Protein AF-A0A392R0X8-F1 (afdb_monomer)

Mean predicted aligned error: 10.37 Å

pLDDT: mean 84.19, std 16.89, range [37.41, 98.25]

Secondary structure (DSSP, 8-state):
-HHHHHHHHHHHHHHHHHT---HHHHHHHHHHTT-PPPB-S-SHHHHHHHHHHHHHHHHHHTT--HHHHHHHHHTTB-HHHHHHHHHHHHHHHHTT----HHHHHHHHHHHHS-HHHHHHHHHHHHT---TT--HHHHHHHHHHHHTTHHHHHS-TTSS---

InterPro domains:
  IPR005162 Retrotransposon-derived protein PEG10, N-terminal capsid-like domain [PF03732] (72-150)

Solvent-accessible surface area (backbone atoms only — not comparable to full-atom values): 9453 Å² total; per-residue (Å²): 119,70,70,65,54,53,57,51,52,51,51,54,51,54,47,54,58,67,64,55,61,57,70,68,61,50,51,53,50,57,49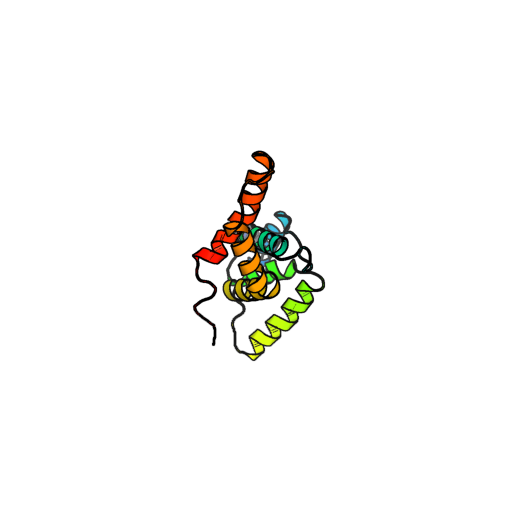,57,74,67,62,72,76,71,42,49,72,62,81,48,42,68,42,47,50,51,51,52,51,51,49,54,51,51,42,57,73,68,65,56,54,69,92,48,49,47,60,60,54,52,71,32,34,32,69,62,34,33,55,51,46,58,56,50,52,52,52,27,57,77,66,75,46,74,95,40,52,67,51,49,53,54,52,50,37,54,71,48,44,30,67,72,57,50,52,52,47,51,51,52,50,75,68,62,67,57,81,92,49,54,72,68,61,36,50,53,50,49,58,62,45,55,69,54,45,66,70,69,71,66,53,81,80,72,84,76,90,122

Foldseek 3Di:
DVVVVVVVVVVVVVVVVVVPDPPVVVLLVQLVVLVQAAAALDPFLLVLVVSLVSLVVSCVVSVPDFVCSLVSSLVRYDHPRVVVVVVVVVVCVVVVHDPTPVVVVLVSCCRRVNPVNLVVLVVCLVPQDCPPPDPVRSVVSNVSSCVSVVVVPPPSPPDDPD

Nearest PDB structures (foldseek):
  6s7x-assembly1_B  TM=6.241E-01  e=6.668E-02  Drosophila melanogaster
  7v08-assembly1_b  TM=2.535E-01  e=8.188E+00  Saccharomyces cerevisiae BY4741
  8hfr-assembly1_rA  TM=2.479E-01  e=7.733E+00  Saccharomyces cerevisiae S288C

Sequence (162 aa):
VTAQTNAKTQRDLEKREREVLPDGTRVLTSFNNQNPTKFCGDGGPAAADLWLQAMKKILGAIHCPEGEMVTLATYQLLGDAEYWWGNTSLMMEASYEEVTWENFKRKFLAKYFPKTARDRYGEEFLKLTQGGLNVEAYAKKFKSLSRFFRFFRDGIDETYMC

Organism: NCBI:txid97028

Radius of gyration: 22.94 Å; Cα contacts (8 Å, |Δi|>4): 104; chains: 1; bounding box: 81×31×52 Å

Structure (mmCIF, N/CA/C/O backbone):
data_AF-A0A392R0X8-F1
#
_entry.id   AF-A0A392R0X8-F1
#
loop_
_atom_site.group_PDB
_atom_site.id
_atom_site.type_symbol
_atom_site.label_atom_id
_atom_site.label_alt_id
_atom_site.label_comp_id
_atom_site.label_asym_id
_atom_site.label_entity_id
_atom_site.label_seq_id
_atom_site.pdbx_PDB_ins_code
_atom_site.Cartn_x
_atom_site.Cartn_y
_atom_site.Cartn_z
_atom_site.occupancy
_atom_site.B_iso_or_equiv
_atom_site.auth_seq_id
_atom_site.auth_comp_id
_atom_site.auth_asym_id
_atom_site.auth_atom_id
_atom_site.pdbx_PDB_model_num
ATOM 1 N N . VAL A 1 1 ? 62.807 1.615 -12.230 1.00 50.94 1 VAL A N 1
ATOM 2 C CA . VAL A 1 1 ? 61.907 2.017 -11.117 1.00 50.94 1 VAL A CA 1
ATOM 3 C C . VAL A 1 1 ? 60.517 2.442 -11.612 1.00 50.94 1 VAL A C 1
ATOM 5 O O . VAL A 1 1 ? 59.537 2.125 -10.963 1.00 50.94 1 VAL A O 1
ATOM 8 N N . THR A 1 2 ? 60.386 3.051 -12.794 1.00 50.09 2 THR A N 1
ATOM 9 C CA . THR A 1 2 ? 59.121 3.571 -13.365 1.00 50.09 2 THR A CA 1
ATOM 10 C C . THR A 1 2 ? 58.069 2.522 -13.763 1.00 50.09 2 THR A C 1
ATOM 12 O O . THR A 1 2 ? 56.877 2.767 -13.605 1.00 50.09 2 THR A O 1
ATOM 15 N N . ALA A 1 3 ? 58.470 1.335 -14.230 1.00 50.44 3 ALA A N 1
ATOM 16 C CA . ALA A 1 3 ? 57.523 0.306 -14.685 1.00 50.44 3 ALA A CA 1
ATOM 17 C C . ALA A 1 3 ? 56.742 -0.373 -13.538 1.00 50.44 3 ALA A C 1
ATOM 19 O O . ALA A 1 3 ? 55.578 -0.734 -13.701 1.00 50.44 3 ALA A O 1
ATOM 20 N N . GLN A 1 4 ? 57.363 -0.514 -12.361 1.00 51.62 4 GLN A N 1
ATOM 21 C CA . GLN A 1 4 ? 56.722 -1.124 -11.189 1.00 51.62 4 GLN A CA 1
ATOM 22 C C . GLN A 1 4 ? 55.686 -0.193 -10.551 1.00 51.62 4 GLN A C 1
ATOM 24 O O . GLN A 1 4 ? 54.659 -0.668 -10.072 1.00 51.62 4 GLN A O 1
ATOM 29 N N . THR A 1 5 ? 55.918 1.122 -10.588 1.00 50.38 5 THR A N 1
ATOM 30 C CA . THR A 1 5 ? 54.973 2.118 -10.069 1.00 50.38 5 THR A CA 1
ATOM 31 C C . THR A 1 5 ? 53.700 2.152 -10.915 1.00 50.38 5 THR A C 1
ATOM 33 O O . THR A 1 5 ? 52.613 2.078 -10.358 1.00 50.38 5 THR A O 1
ATOM 36 N N . ASN A 1 6 ? 53.816 2.126 -12.249 1.00 53.66 6 ASN A N 1
ATOM 37 C CA . ASN A 1 6 ? 52.653 2.134 -13.147 1.00 53.66 6 ASN A CA 1
ATOM 38 C C . ASN A 1 6 ? 51.795 0.866 -13.031 1.00 53.66 6 ASN A C 1
ATOM 40 O O . ASN A 1 6 ? 50.572 0.957 -12.986 1.00 53.66 6 ASN A O 1
ATOM 44 N N . ALA A 1 7 ? 52.415 -0.312 -12.905 1.00 59.25 7 ALA A N 1
ATOM 45 C CA . ALA A 1 7 ? 51.682 -1.567 -12.727 1.00 59.25 7 ALA A CA 1
ATOM 46 C C . ALA A 1 7 ? 50.922 -1.634 -11.388 1.00 59.25 7 ALA A C 1
ATOM 48 O O . ALA A 1 7 ? 49.880 -2.283 -11.298 1.00 59.25 7 ALA A O 1
ATOM 49 N N . LYS A 1 8 ? 51.433 -0.963 -10.346 1.00 59.53 8 LYS A N 1
ATOM 50 C CA . LYS A 1 8 ? 50.778 -0.878 -9.036 1.00 59.53 8 LYS A CA 1
ATOM 51 C C . LYS A 1 8 ? 49.584 0.081 -9.079 1.00 59.53 8 LYS A C 1
ATOM 53 O O . LYS A 1 8 ? 48.502 -0.294 -8.646 1.00 59.53 8 LYS A O 1
ATOM 58 N N . THR A 1 9 ? 49.745 1.240 -9.721 1.00 64.56 9 THR A N 1
ATOM 59 C CA . THR A 1 9 ? 48.667 2.222 -9.930 1.00 64.56 9 THR A CA 1
ATOM 60 C C . THR A 1 9 ? 47.529 1.668 -10.793 1.00 64.56 9 THR A C 1
ATOM 62 O O . THR A 1 9 ? 46.364 1.888 -10.478 1.00 64.56 9 THR A O 1
ATOM 65 N N . GLN A 1 10 ? 47.846 0.899 -11.843 1.00 63.06 10 GLN A N 1
ATOM 66 C CA . GLN A 1 10 ? 46.848 0.257 -12.706 1.00 63.06 10 GLN A CA 1
ATOM 67 C C . GLN A 1 10 ? 46.022 -0.782 -11.937 1.00 63.06 10 GLN A C 1
ATOM 69 O O . GLN A 1 10 ? 44.798 -0.787 -12.019 1.00 63.06 10 GLN A O 1
ATOM 74 N N . ARG A 1 11 ? 46.677 -1.624 -11.123 1.00 65.69 11 ARG A N 1
ATOM 75 C CA . ARG A 1 11 ? 45.976 -2.605 -10.280 1.00 65.69 11 ARG A CA 1
ATOM 76 C C . ARG A 1 11 ? 45.112 -1.946 -9.214 1.00 65.69 11 ARG A C 1
ATOM 78 O O . ARG A 1 11 ? 44.039 -2.466 -8.935 1.00 65.69 11 ARG A O 1
ATOM 85 N N . ASP A 1 12 ? 45.551 -0.831 -8.635 1.00 59.84 12 ASP A N 1
ATOM 86 C CA . ASP A 1 12 ? 44.770 -0.097 -7.634 1.00 59.84 12 ASP A CA 1
ATOM 87 C C . ASP A 1 12 ? 43.548 0.610 -8.258 1.00 59.84 12 ASP A C 1
ATOM 89 O O . ASP A 1 12 ? 42.486 0.653 -7.635 1.00 59.84 12 ASP A O 1
ATOM 93 N N . LEU A 1 13 ? 43.649 1.089 -9.506 1.00 58.47 13 LEU A N 1
ATOM 94 C CA . LEU A 1 13 ? 42.520 1.614 -10.291 1.00 58.47 13 LEU A CA 1
ATOM 95 C C . LEU A 1 13 ? 41.528 0.509 -10.686 1.00 58.47 13 LEU A C 1
ATOM 97 O O . LEU A 1 13 ? 40.338 0.646 -10.424 1.00 58.47 13 LEU A O 1
ATOM 101 N N . GLU A 1 14 ? 42.008 -0.625 -11.203 1.00 59.78 14 GLU A N 1
ATOM 102 C CA . GLU A 1 14 ? 41.153 -1.774 -11.535 1.00 59.78 14 GLU A CA 1
ATOM 103 C C . GLU A 1 14 ? 40.546 -2.441 -10.288 1.00 59.78 14 GLU A C 1
ATOM 105 O O . GLU A 1 14 ? 39.512 -3.102 -10.363 1.00 59.78 14 GLU A O 1
ATOM 110 N N . LYS A 1 15 ? 41.205 -2.349 -9.125 1.00 55.16 15 LYS A N 1
ATOM 111 C CA . LYS A 1 15 ? 40.653 -2.815 -7.846 1.00 55.16 15 LYS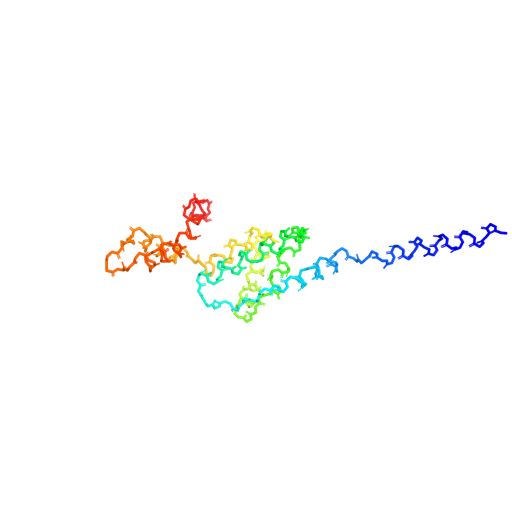 A CA 1
ATOM 112 C C . LYS A 1 15 ? 39.548 -1.877 -7.363 1.00 55.16 15 LYS A C 1
ATOM 114 O O . LYS A 1 15 ? 38.529 -2.367 -6.896 1.00 55.16 15 LYS A O 1
ATOM 119 N N . ARG A 1 16 ? 39.704 -0.561 -7.552 1.00 55.91 16 ARG A N 1
ATOM 120 C CA . ARG A 1 16 ? 38.638 0.422 -7.305 1.00 55.91 16 ARG A CA 1
ATOM 121 C C . ARG A 1 16 ? 37.452 0.247 -8.250 1.00 55.91 16 ARG A C 1
ATOM 123 O O . ARG A 1 16 ? 36.330 0.314 -7.774 1.00 55.91 16 ARG A O 1
ATOM 130 N N . GLU A 1 17 ? 37.673 -0.040 -9.534 1.00 51.75 17 GLU A N 1
ATOM 131 C CA . GLU A 1 17 ? 36.592 -0.367 -10.482 1.00 51.75 17 GLU A CA 1
ATOM 132 C C . GLU A 1 17 ? 35.908 -1.701 -10.152 1.00 51.75 17 GLU A C 1
ATOM 134 O O . GLU A 1 17 ? 34.690 -1.801 -10.252 1.00 51.75 17 GLU A O 1
ATOM 139 N N . ARG A 1 18 ? 36.657 -2.711 -9.684 1.00 50.78 18 ARG A N 1
ATOM 140 C CA . ARG A 1 18 ? 36.091 -3.991 -9.213 1.00 50.78 18 ARG A CA 1
ATOM 141 C C . ARG A 1 18 ? 35.373 -3.898 -7.859 1.00 50.78 18 ARG A C 1
ATOM 143 O O . ARG A 1 18 ? 34.554 -4.762 -7.564 1.00 50.78 18 ARG A O 1
ATOM 150 N N . GLU A 1 19 ? 35.659 -2.880 -7.048 1.00 49.75 19 GLU A N 1
ATOM 151 C CA . GLU A 1 19 ? 34.947 -2.582 -5.793 1.00 49.75 19 GLU A CA 1
ATOM 152 C C . GLU A 1 19 ? 33.666 -1.750 -6.011 1.00 49.75 19 GLU A C 1
ATOM 154 O O . GLU A 1 19 ? 32.865 -1.607 -5.083 1.00 49.75 19 GLU A O 1
ATOM 159 N N . VAL A 1 20 ? 33.406 -1.263 -7.232 1.00 52.66 20 VAL A N 1
ATOM 160 C CA . VAL A 1 20 ? 32.090 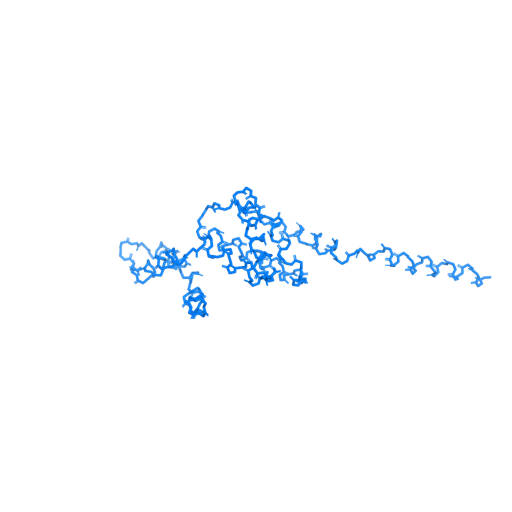-0.728 -7.605 1.00 52.66 20 VAL A CA 1
ATOM 161 C C . VAL A 1 20 ? 31.172 -1.909 -7.909 1.00 52.66 20 VAL A C 1
ATOM 163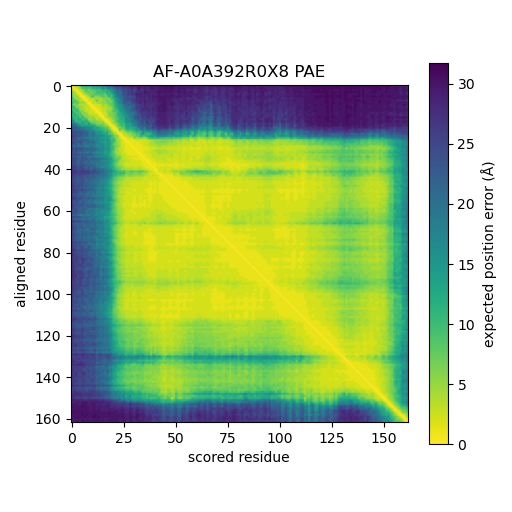 O O . VAL A 1 20 ? 31.048 -2.362 -9.045 1.00 52.66 20 VAL A O 1
ATOM 166 N N . LEU A 1 21 ? 30.531 -2.447 -6.869 1.00 53.53 21 LEU A N 1
ATOM 167 C CA . LEU A 1 21 ? 29.369 -3.320 -7.051 1.00 53.53 21 LEU A CA 1
ATOM 168 C C . LEU A 1 21 ? 28.379 -2.627 -8.008 1.00 53.53 21 LEU A C 1
ATOM 170 O O . LEU A 1 21 ? 28.206 -1.410 -7.882 1.00 53.53 21 LEU A O 1
ATOM 174 N N . PRO A 1 22 ? 27.717 -3.362 -8.927 1.00 61.31 22 PRO A N 1
ATOM 175 C CA . PRO A 1 22 ? 26.641 -2.793 -9.731 1.00 61.31 22 PRO A CA 1
ATOM 176 C C . PRO A 1 22 ? 25.680 -2.060 -8.800 1.00 61.31 22 PRO A C 1
ATOM 178 O O . PRO A 1 22 ? 25.349 -2.593 -7.738 1.00 61.31 22 PRO A O 1
ATOM 181 N N . ASP A 1 23 ? 25.274 -0.845 -9.162 1.00 61.69 23 ASP A N 1
ATOM 182 C CA . ASP A 1 23 ? 24.536 0.054 -8.265 1.00 61.69 23 ASP A CA 1
ATOM 183 C C . ASP A 1 23 ? 23.306 -0.649 -7.641 1.00 61.69 23 ASP A C 1
ATOM 185 O O . ASP A 1 23 ? 23.104 -0.601 -6.427 1.00 61.69 23 ASP A O 1
ATOM 189 N N . GLY A 1 24 ? 22.613 -1.488 -8.424 1.00 62.94 24 GLY A N 1
ATOM 190 C CA . GLY A 1 24 ? 21.501 -2.326 -7.953 1.00 62.94 24 GLY A CA 1
ATOM 191 C C . GLY A 1 24 ? 21.869 -3.389 -6.899 1.00 62.94 24 GLY A C 1
ATOM 192 O O . GLY A 1 24 ? 21.095 -3.650 -5.977 1.00 62.94 24 GLY A O 1
ATOM 193 N N . THR A 1 25 ? 23.073 -3.974 -6.936 1.00 72.12 25 THR A N 1
ATOM 194 C CA . THR A 1 25 ? 23.543 -4.918 -5.898 1.00 72.12 25 THR A CA 1
ATOM 195 C C . THR A 1 25 ? 23.767 -4.203 -4.565 1.00 72.12 25 THR A C 1
ATOM 197 O O . THR A 1 25 ? 23.503 -4.760 -3.493 1.00 72.12 25 THR A O 1
ATOM 200 N N . ARG A 1 26 ? 24.224 -2.946 -4.613 1.00 80.56 26 ARG A N 1
ATOM 201 C CA . ARG A 1 26 ? 24.407 -2.112 -3.423 1.00 80.56 26 ARG A CA 1
ATOM 202 C C . ARG A 1 26 ? 23.059 -1.693 -2.832 1.00 80.56 26 ARG A C 1
ATOM 204 O O . ARG A 1 26 ? 22.888 -1.827 -1.621 1.00 80.56 26 ARG A O 1
ATOM 211 N N . VAL A 1 27 ? 22.100 -1.272 -3.659 1.00 88.06 27 VAL A N 1
ATOM 212 C CA . VAL A 1 27 ? 20.748 -0.895 -3.208 1.00 88.06 27 VAL A CA 1
ATOM 213 C C . VAL A 1 27 ? 20.034 -2.080 -2.551 1.00 88.06 27 VAL A C 1
ATOM 215 O O . VAL A 1 27 ? 19.545 -1.943 -1.428 1.00 88.06 27 VAL A O 1
ATOM 218 N N . LEU A 1 28 ? 20.045 -3.265 -3.173 1.00 89.00 28 LEU A N 1
ATOM 219 C CA . LEU A 1 28 ? 19.437 -4.472 -2.599 1.00 89.00 28 LEU A CA 1
ATOM 220 C C . LEU A 1 28 ? 20.082 -4.872 -1.261 1.00 89.00 28 LEU A C 1
ATOM 222 O O . LEU A 1 28 ? 19.385 -5.233 -0.311 1.00 89.00 28 LEU A O 1
ATOM 226 N N . THR A 1 29 ? 21.410 -4.777 -1.158 1.00 91.06 29 THR A N 1
ATOM 227 C CA . THR A 1 29 ? 22.131 -5.071 0.091 1.00 91.06 29 THR A CA 1
ATOM 228 C C . THR A 1 29 ? 21.738 -4.089 1.196 1.00 91.06 29 THR A C 1
ATOM 230 O O . THR A 1 29 ? 21.404 -4.500 2.308 1.00 91.06 29 THR A O 1
ATOM 233 N N . SER A 1 30 ? 21.722 -2.787 0.893 1.00 92.06 30 SER A N 1
ATOM 234 C CA . SER A 1 30 ? 21.274 -1.754 1.829 1.00 92.06 30 SER A CA 1
ATOM 235 C C . SER A 1 30 ? 19.819 -1.950 2.254 1.00 92.06 30 SER A C 1
ATOM 237 O O . SER A 1 30 ? 19.519 -1.790 3.436 1.00 92.06 30 SER A O 1
ATOM 239 N N . PHE A 1 31 ? 18.940 -2.334 1.326 1.00 94.31 31 PHE A N 1
ATOM 240 C CA . PHE A 1 31 ? 17.537 -2.632 1.596 1.00 94.31 31 PHE A CA 1
ATOM 241 C C . PHE A 1 31 ? 17.386 -3.810 2.565 1.00 94.31 31 PHE A C 1
ATOM 243 O O . PHE A 1 31 ? 16.748 -3.664 3.606 1.00 94.31 31 PHE A O 1
ATOM 250 N N . ASN A 1 32 ? 18.039 -4.942 2.290 1.00 92.56 32 ASN A N 1
ATOM 251 C CA . ASN A 1 32 ? 17.974 -6.132 3.143 1.00 92.56 32 ASN A CA 1
ATOM 252 C C . ASN A 1 32 ? 18.524 -5.874 4.554 1.00 92.56 32 ASN A C 1
ATOM 254 O O . ASN A 1 32 ? 17.959 -6.363 5.531 1.00 92.56 32 ASN A O 1
ATOM 258 N N . ASN A 1 33 ? 19.556 -5.036 4.682 1.00 95.12 33 ASN A N 1
ATOM 259 C CA . ASN A 1 33 ? 20.113 -4.648 5.980 1.00 95.12 33 ASN A CA 1
ATOM 260 C C . ASN A 1 33 ? 19.131 -3.847 6.858 1.00 95.12 33 ASN A C 1
ATOM 262 O O . ASN A 1 33 ? 19.338 -3.756 8.067 1.00 95.12 33 ASN A O 1
ATOM 266 N N . GLN A 1 34 ? 18.058 -3.281 6.289 1.00 95.25 34 GLN A N 1
ATOM 267 C CA . GLN A 1 34 ? 16.989 -2.630 7.058 1.00 95.25 34 GLN A CA 1
ATOM 268 C C . GLN A 1 34 ? 15.935 -3.613 7.593 1.00 95.25 34 GLN A C 1
ATOM 270 O O . GLN A 1 34 ? 15.010 -3.178 8.276 1.00 95.25 34 GLN A O 1
ATOM 275 N N . ASN A 1 35 ? 16.072 -4.917 7.319 1.00 93.31 35 ASN A N 1
ATOM 276 C CA . ASN A 1 35 ? 15.111 -5.963 7.685 1.00 93.31 35 ASN A CA 1
ATOM 277 C C . ASN A 1 35 ? 13.678 -5.610 7.245 1.00 93.31 35 ASN A C 1
ATOM 279 O O . ASN A 1 35 ? 12.791 -5.431 8.087 1.00 93.31 35 ASN A O 1
ATOM 283 N N . PRO A 1 36 ? 13.451 -5.461 5.929 1.00 94.88 36 PRO A N 1
ATOM 284 C CA . PRO A 1 36 ? 12.154 -5.071 5.407 1.00 94.88 36 PRO A CA 1
ATOM 285 C C . PRO A 1 36 ? 11.087 -6.092 5.816 1.00 94.88 36 PRO A C 1
ATOM 287 O O . PRO A 1 36 ? 11.302 -7.305 5.791 1.00 94.88 36 PRO A O 1
ATOM 290 N N . THR A 1 37 ? 9.929 -5.590 6.237 1.00 96.06 37 THR A N 1
ATOM 291 C CA . THR A 1 37 ? 8.815 -6.438 6.652 1.00 96.06 37 THR A CA 1
ATOM 292 C C . THR A 1 37 ? 8.128 -7.057 5.443 1.00 96.06 37 THR A C 1
ATOM 294 O O . THR A 1 37 ? 7.958 -6.416 4.407 1.00 96.06 37 THR A O 1
ATOM 297 N N . LYS A 1 38 ? 7.685 -8.303 5.603 1.00 96.88 38 LYS A N 1
ATOM 298 C CA . LYS A 1 38 ? 6.912 -9.036 4.598 1.00 96.88 38 LYS A CA 1
ATOM 299 C C . LYS A 1 38 ? 5.420 -8.742 4.731 1.00 96.88 38 LYS A C 1
ATOM 301 O O . LYS A 1 38 ? 4.956 -8.425 5.828 1.00 96.88 38 LYS A O 1
ATOM 306 N N . PHE A 1 39 ? 4.676 -8.886 3.639 1.00 98.06 39 PHE A N 1
ATOM 307 C CA . PHE A 1 39 ? 3.223 -8.729 3.634 1.00 98.06 39 PHE A CA 1
ATOM 308 C C . PHE A 1 39 ? 2.540 -9.835 2.839 1.00 98.06 39 PHE A C 1
ATOM 310 O O . PHE A 1 39 ? 2.780 -9.986 1.644 1.00 98.06 39 PHE A O 1
ATOM 317 N N . CYS A 1 40 ? 1.664 -10.582 3.509 1.00 96.94 40 CYS A N 1
ATOM 318 C CA . CYS A 1 40 ? 0.941 -11.704 2.912 1.00 96.94 40 CYS A CA 1
ATOM 319 C C . CYS A 1 40 ? -0.434 -11.313 2.351 1.00 96.94 40 CYS A C 1
ATOM 321 O O . CYS A 1 40 ? -1.095 -12.135 1.726 1.00 96.94 40 CYS A O 1
ATOM 323 N N . GLY A 1 41 ? -0.886 -10.073 2.578 1.00 93.81 41 GLY A N 1
ATOM 324 C CA . GLY A 1 41 ? -2.244 -9.633 2.240 1.00 93.81 41 GLY A CA 1
ATOM 325 C C . GLY A 1 41 ? -3.244 -9.704 3.399 1.00 93.81 41 GLY A C 1
ATOM 326 O O . GLY A 1 41 ? -4.413 -9.363 3.214 1.00 93.81 41 GLY A O 1
ATOM 327 N N . ASP A 1 42 ? -2.800 -10.116 4.585 1.00 90.44 42 ASP A N 1
ATOM 328 C CA . ASP A 1 42 ? -3.603 -10.294 5.793 1.00 90.44 42 ASP A CA 1
ATOM 329 C C . ASP A 1 42 ? -3.521 -9.088 6.758 1.00 90.44 42 ASP A C 1
ATOM 331 O O . ASP A 1 42 ? -2.881 -8.069 6.498 1.00 90.44 42 ASP A O 1
ATOM 335 N N . GLY A 1 43 ? -4.268 -9.144 7.868 1.00 87.75 43 GLY A N 1
ATOM 336 C CA . GLY A 1 43 ? -4.265 -8.097 8.907 1.00 87.75 43 GLY A CA 1
ATOM 337 C C . GLY A 1 43 ? -5.094 -6.839 8.594 1.00 87.75 43 GLY A C 1
ATOM 338 O O . GLY A 1 43 ? -5.231 -5.956 9.445 1.00 87.75 43 GLY A O 1
ATOM 339 N N . GLY A 1 44 ? -5.696 -6.766 7.406 1.00 91.25 44 GLY A N 1
ATOM 340 C CA . GLY A 1 44 ? -6.636 -5.717 7.015 1.00 91.25 44 GLY A CA 1
ATOM 341 C C . GLY A 1 44 ? -5.990 -4.353 6.717 1.00 91.25 44 GLY A C 1
ATOM 342 O O . GLY A 1 44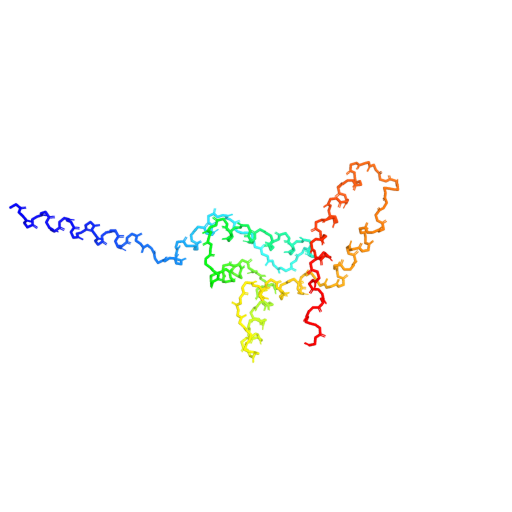 ? -4.766 -4.228 6.644 1.00 91.25 44 GLY A O 1
ATOM 343 N N . PRO A 1 45 ? -6.806 -3.294 6.560 1.00 89.94 45 PRO A N 1
ATOM 344 C CA . PRO A 1 45 ? -6.331 -2.013 6.037 1.00 89.94 45 PRO A CA 1
ATOM 345 C C . PRO A 1 45 ? -5.255 -1.326 6.878 1.00 89.94 45 PRO A C 1
ATOM 347 O O . PRO A 1 45 ? -4.344 -0.701 6.342 1.00 89.94 45 PRO A O 1
ATOM 350 N N . ALA A 1 46 ? -5.330 -1.464 8.204 1.00 87.56 46 ALA A N 1
ATOM 351 C CA . ALA A 1 46 ? -4.332 -0.908 9.109 1.00 87.56 46 ALA A CA 1
ATOM 352 C C . ALA A 1 46 ? -2.960 -1.580 8.939 1.00 87.56 46 ALA A C 1
ATOM 354 O O . ALA A 1 46 ? -1.941 -0.893 8.980 1.00 87.56 46 ALA A O 1
ATOM 355 N N . ALA A 1 47 ? -2.928 -2.902 8.743 1.00 92.38 47 ALA A N 1
ATOM 356 C CA . ALA A 1 47 ? -1.689 -3.641 8.514 1.00 92.38 47 ALA A CA 1
ATOM 357 C C . ALA A 1 47 ? -1.077 -3.281 7.154 1.00 92.38 47 ALA A C 1
ATOM 359 O O . ALA A 1 47 ? 0.114 -2.984 7.081 1.00 92.38 47 ALA A O 1
ATOM 360 N N . ALA A 1 48 ? -1.906 -3.208 6.110 1.00 93.88 48 ALA A N 1
ATOM 361 C CA . ALA A 1 48 ? -1.482 -2.790 4.776 1.00 93.88 48 ALA A CA 1
ATOM 362 C C . ALA A 1 48 ? -0.896 -1.368 4.771 1.00 93.88 48 ALA A C 1
ATOM 364 O O . ALA A 1 48 ? 0.165 -1.124 4.197 1.00 93.88 48 ALA A O 1
ATOM 365 N N . ASP A 1 49 ? -1.551 -0.433 5.465 1.00 90.56 49 ASP A N 1
ATOM 366 C CA . ASP A 1 49 ? -1.062 0.935 5.617 1.00 90.56 49 ASP A CA 1
ATOM 367 C C . ASP A 1 49 ? 0.295 0.990 6.336 1.00 90.56 49 ASP A C 1
ATOM 369 O O . ASP A 1 49 ? 1.222 1.660 5.873 1.00 90.56 49 ASP A O 1
ATOM 373 N N . LEU A 1 50 ? 0.436 0.262 7.448 1.00 92.19 50 LEU A N 1
ATOM 374 C CA . LEU A 1 50 ? 1.684 0.189 8.210 1.00 92.19 50 LEU A CA 1
ATOM 375 C C . LEU A 1 50 ? 2.824 -0.408 7.384 1.00 92.19 50 LEU A C 1
ATOM 377 O O . LEU A 1 50 ? 3.933 0.130 7.405 1.00 92.19 50 LEU A O 1
ATOM 381 N N . TRP A 1 51 ? 2.553 -1.478 6.639 1.00 96.81 51 TRP A N 1
ATOM 382 C CA . TRP A 1 51 ? 3.537 -2.090 5.754 1.00 96.81 51 TRP A CA 1
ATOM 383 C C . TRP A 1 51 ? 3.998 -1.109 4.673 1.00 96.81 51 TRP A C 1
ATOM 385 O O . TRP A 1 51 ? 5.199 -0.892 4.503 1.00 96.81 51 TRP A O 1
ATOM 395 N N . LEU A 1 52 ? 3.061 -0.418 4.015 1.00 95.50 52 LEU A N 1
ATOM 396 C CA . LEU A 1 52 ? 3.408 0.549 2.978 1.00 95.50 52 LEU A CA 1
ATOM 397 C C . LEU A 1 52 ? 4.233 1.719 3.537 1.00 95.50 52 LEU A C 1
ATOM 399 O O . LEU A 1 52 ? 5.178 2.184 2.897 1.00 95.50 52 LEU A O 1
ATOM 403 N N . GLN A 1 53 ? 3.918 2.191 4.747 1.00 93.44 53 GLN A N 1
ATOM 404 C CA . GLN A 1 53 ? 4.725 3.206 5.430 1.00 93.44 53 GLN A CA 1
ATOM 405 C C . GLN A 1 53 ? 6.141 2.715 5.742 1.00 93.44 53 GLN A C 1
ATOM 407 O O . GLN A 1 53 ? 7.094 3.476 5.561 1.00 93.44 53 GLN A O 1
ATOM 412 N N . ALA A 1 54 ? 6.288 1.464 6.183 1.00 96.12 54 ALA A N 1
ATOM 413 C CA . ALA A 1 54 ? 7.592 0.862 6.440 1.00 96.12 54 ALA A CA 1
ATOM 414 C C . ALA A 1 54 ? 8.433 0.793 5.158 1.00 96.12 54 ALA A C 1
ATOM 416 O O . ALA A 1 54 ? 9.581 1.238 5.169 1.00 96.12 54 ALA A O 1
ATOM 417 N N . MET A 1 55 ? 7.845 0.354 4.038 1.00 97.50 55 MET A N 1
ATOM 418 C CA . MET A 1 55 ? 8.530 0.331 2.741 1.00 97.50 55 MET A CA 1
ATOM 419 C C . MET A 1 55 ? 8.970 1.732 2.310 1.00 97.50 55 MET A C 1
ATOM 421 O O . MET A 1 55 ? 10.148 1.941 2.030 1.00 97.50 55 MET A O 1
ATOM 425 N N . LYS A 1 56 ? 8.074 2.732 2.356 1.00 95.44 56 LYS A N 1
ATOM 426 C CA . LYS A 1 56 ? 8.421 4.132 2.036 1.00 95.44 56 LYS A CA 1
ATOM 427 C C . LYS A 1 56 ? 9.584 4.649 2.882 1.00 95.44 56 LYS A C 1
ATOM 429 O O . LYS A 1 56 ? 10.459 5.339 2.366 1.00 95.44 56 LYS A O 1
ATOM 434 N N . LYS A 1 57 ? 9.583 4.336 4.181 1.00 96.25 57 LYS A N 1
ATOM 435 C CA . LYS A 1 57 ? 10.633 4.762 5.110 1.00 96.25 57 LYS A CA 1
ATOM 436 C C . LYS A 1 57 ? 11.982 4.144 4.746 1.00 96.25 57 LYS A C 1
ATOM 438 O O . LYS A 1 57 ? 12.972 4.868 4.707 1.00 96.25 57 LYS A O 1
ATOM 443 N N . ILE A 1 58 ? 12.016 2.839 4.477 1.00 96.81 58 ILE A N 1
ATOM 444 C CA . ILE A 1 58 ? 13.242 2.122 4.109 1.00 96.81 58 ILE A CA 1
ATOM 445 C C . ILE A 1 58 ? 13.779 2.634 2.770 1.00 96.81 58 ILE A C 1
ATOM 447 O O . ILE A 1 58 ? 14.936 3.040 2.702 1.00 96.81 58 ILE A O 1
ATOM 451 N N . LEU A 1 59 ? 12.935 2.673 1.734 1.00 95.88 59 LEU A N 1
ATOM 452 C CA . LEU A 1 59 ? 13.322 3.107 0.388 1.00 95.88 59 LEU A CA 1
ATOM 453 C C . LEU A 1 59 ? 13.849 4.549 0.385 1.00 95.88 59 LEU A C 1
ATOM 455 O O . LEU A 1 59 ? 14.854 4.835 -0.260 1.00 95.88 59 LEU A O 1
ATOM 459 N N . GLY A 1 60 ? 13.220 5.439 1.160 1.00 95.38 60 GLY A N 1
ATOM 460 C CA . GLY A 1 60 ? 13.707 6.805 1.350 1.00 95.38 60 GLY A CA 1
ATOM 461 C C . GLY A 1 60 ? 15.044 6.867 2.093 1.00 95.38 60 GLY A C 1
ATOM 462 O O . GLY A 1 60 ? 15.939 7.592 1.673 1.00 95.38 60 GLY A O 1
ATOM 463 N N . ALA A 1 61 ? 15.218 6.082 3.161 1.00 94.31 61 ALA A N 1
ATOM 464 C CA . ALA A 1 61 ? 16.455 6.073 3.945 1.00 94.31 61 ALA A CA 1
ATOM 465 C C . ALA A 1 61 ? 17.671 5.596 3.134 1.00 94.31 61 ALA A C 1
ATOM 467 O O . ALA A 1 61 ? 18.768 6.134 3.290 1.00 94.31 61 ALA A O 1
ATOM 468 N N . ILE A 1 62 ? 17.478 4.615 2.247 1.00 93.81 62 ILE A N 1
ATOM 469 C CA . ILE A 1 62 ? 18.547 4.102 1.380 1.00 93.81 62 ILE A CA 1
ATOM 470 C C . ILE A 1 62 ? 18.720 4.912 0.086 1.00 93.81 62 ILE A C 1
ATOM 472 O O . ILE A 1 62 ? 19.582 4.560 -0.711 1.00 93.81 62 ILE A O 1
ATOM 476 N N . HIS A 1 63 ? 17.936 5.980 -0.117 1.00 92.12 63 HIS A N 1
ATOM 477 C CA . HIS A 1 63 ? 17.910 6.778 -1.351 1.00 92.12 63 HIS A CA 1
ATOM 478 C C . HIS A 1 63 ? 17.707 5.907 -2.602 1.00 92.12 63 HIS A C 1
ATOM 480 O O . HIS A 1 63 ? 18.421 6.039 -3.593 1.00 92.12 63 HIS A O 1
ATOM 486 N N . CYS A 1 64 ? 16.748 4.980 -2.526 1.00 92.62 64 CYS A N 1
ATOM 487 C CA . CYS A 1 64 ? 16.455 4.040 -3.602 1.00 92.62 64 CYS A CA 1
ATOM 488 C C . CYS A 1 64 ? 16.037 4.786 -4.885 1.00 92.62 64 CYS A C 1
ATOM 490 O O . CYS A 1 64 ? 15.141 5.636 -4.811 1.00 92.62 64 CYS A O 1
ATOM 492 N N . PRO A 1 65 ? 16.634 4.465 -6.049 1.00 91.62 65 PRO A N 1
ATOM 493 C CA . PRO A 1 65 ? 16.179 4.981 -7.335 1.00 91.62 65 PRO A CA 1
ATOM 494 C C . PRO A 1 65 ? 14.720 4.601 -7.610 1.00 91.62 65 PRO A C 1
ATOM 496 O O . PRO A 1 65 ? 14.291 3.487 -7.312 1.00 91.62 65 PRO A O 1
ATOM 499 N N . GLU A 1 66 ? 13.961 5.502 -8.235 1.00 89.19 66 GLU A N 1
ATOM 500 C CA . GLU A 1 66 ? 12.527 5.301 -8.490 1.00 89.19 66 GLU A CA 1
ATOM 501 C C . GLU A 1 66 ? 12.235 4.014 -9.281 1.00 89.19 66 GLU A C 1
ATOM 503 O O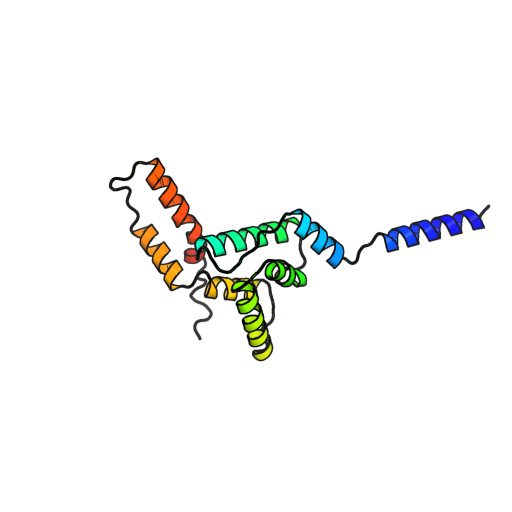 . GLU A 1 66 ? 11.302 3.283 -8.945 1.00 89.19 66 GLU A O 1
ATOM 508 N N . GLY A 1 67 ? 13.086 3.681 -10.259 1.00 88.44 67 GLY A N 1
ATOM 509 C CA . GLY A 1 67 ? 12.962 2.464 -11.069 1.00 88.44 67 GLY A CA 1
ATOM 510 C C . GLY A 1 67 ? 13.166 1.151 -10.301 1.00 88.44 67 GLY A C 1
ATOM 511 O O . GLY A 1 67 ? 12.758 0.099 -10.784 1.00 88.44 67 GLY A O 1
ATOM 512 N N . GLU A 1 68 ? 13.754 1.185 -9.101 1.00 92.44 68 GLU A N 1
ATOM 513 C CA . GLU A 1 68 ? 13.983 -0.010 -8.273 1.00 92.44 68 GLU A CA 1
ATOM 514 C C . GLU A 1 68 ? 12.962 -0.163 -7.136 1.00 92.44 68 GLU A C 1
ATOM 516 O O . GLU A 1 68 ? 12.793 -1.256 -6.590 1.00 92.44 68 GLU A O 1
ATOM 521 N N . MET A 1 69 ? 12.243 0.910 -6.789 1.00 95.81 69 MET A N 1
ATOM 522 C CA . MET A 1 69 ? 11.349 0.944 -5.627 1.00 95.81 69 MET A CA 1
ATOM 523 C C . MET A 1 69 ? 10.266 -0.135 -5.667 1.00 95.81 69 MET A C 1
ATOM 525 O O . MET A 1 69 ? 10.033 -0.813 -4.663 1.00 95.81 69 MET A O 1
ATOM 529 N N . VAL A 1 70 ? 9.596 -0.288 -6.816 1.00 97.06 70 VAL A N 1
ATOM 530 C CA . VAL A 1 70 ? 8.509 -1.265 -6.965 1.00 97.06 70 VAL A CA 1
ATOM 531 C C . VAL A 1 70 ? 9.065 -2.674 -6.827 1.00 97.06 70 VAL A C 1
ATOM 533 O O . VAL A 1 70 ? 8.560 -3.427 -6.004 1.00 97.06 70 VAL A O 1
ATOM 536 N N . THR A 1 71 ? 10.152 -2.991 -7.534 1.00 96.06 71 THR A N 1
ATOM 537 C CA . THR A 1 71 ? 10.812 -4.302 -7.490 1.00 96.06 71 THR A CA 1
ATOM 538 C C . THR A 1 71 ? 11.158 -4.715 -6.060 1.00 96.06 71 THR A C 1
ATOM 540 O O . THR A 1 71 ? 10.787 -5.808 -5.627 1.00 96.06 71 THR A O 1
ATOM 543 N N . LEU A 1 72 ? 11.804 -3.829 -5.293 1.00 96.19 72 LEU A N 1
ATOM 544 C CA . LEU A 1 72 ? 12.193 -4.107 -3.906 1.00 96.19 72 LEU A CA 1
ATOM 545 C C . LEU A 1 72 ? 10.989 -4.287 -2.979 1.00 96.19 72 LEU A C 1
ATOM 547 O O . LEU A 1 72 ? 10.993 -5.183 -2.135 1.00 96.19 72 LEU A O 1
ATOM 551 N N . ALA A 1 73 ? 9.949 -3.464 -3.129 1.00 97.38 73 ALA A N 1
ATOM 552 C CA . ALA A 1 73 ? 8.737 -3.597 -2.328 1.00 97.38 73 ALA A CA 1
ATOM 553 C C . ALA A 1 73 ? 7.971 -4.882 -2.665 1.00 97.38 73 ALA A C 1
ATOM 555 O O . ALA A 1 73 ? 7.510 -5.582 -1.765 1.00 97.38 73 ALA A O 1
ATOM 556 N N . THR A 1 74 ? 7.862 -5.223 -3.950 1.00 97.31 74 THR A N 1
ATOM 557 C CA . THR A 1 74 ? 7.127 -6.406 -4.407 1.00 97.31 74 THR A CA 1
ATOM 558 C C . THR A 1 74 ? 7.848 -7.698 -4.056 1.00 97.31 74 THR A C 1
ATOM 560 O O . THR A 1 74 ? 7.192 -8.696 -3.795 1.00 97.31 74 THR A O 1
ATOM 563 N N . TYR A 1 75 ? 9.177 -7.655 -3.915 1.00 95.94 75 TYR A N 1
ATOM 564 C CA . TYR A 1 75 ? 9.972 -8.761 -3.377 1.00 95.94 75 TYR A CA 1
ATOM 565 C C . TYR A 1 75 ? 9.629 -9.106 -1.913 1.00 95.94 75 TYR A C 1
ATOM 567 O O . TYR A 1 75 ? 9.964 -10.182 -1.426 1.00 95.94 75 TYR A O 1
ATOM 575 N N . GLN A 1 76 ? 8.969 -8.196 -1.188 1.00 97.88 76 GLN A N 1
ATOM 576 C CA . GLN A 1 76 ? 8.503 -8.419 0.185 1.00 97.88 76 GLN A CA 1
ATOM 577 C C . GLN A 1 76 ? 7.026 -8.822 0.266 1.00 97.88 76 GLN A C 1
ATOM 579 O O . GLN A 1 76 ? 6.515 -9.064 1.364 1.00 97.88 76 GLN A O 1
ATOM 584 N N . LEU A 1 77 ? 6.329 -8.900 -0.868 1.00 98.19 77 LEU A N 1
ATOM 585 C CA . LEU A 1 77 ? 4.999 -9.489 -0.929 1.00 98.19 77 LEU A CA 1
ATOM 586 C C . LEU A 1 77 ? 5.129 -11.009 -0.940 1.00 98.19 77 LEU A C 1
ATOM 588 O O . LEU A 1 77 ? 6.025 -11.550 -1.575 1.00 98.19 77 LEU A O 1
ATOM 592 N N . LEU A 1 78 ? 4.233 -11.688 -0.233 1.00 97.38 78 LEU A N 1
ATOM 593 C CA . LEU A 1 78 ? 4.167 -13.145 -0.188 1.00 97.38 78 LEU A CA 1
ATOM 594 C C . LEU A 1 78 ? 2.722 -13.613 -0.357 1.00 97.38 78 LEU A C 1
ATOM 596 O O . LEU A 1 78 ? 1.782 -12.853 -0.112 1.00 97.38 78 LEU A O 1
ATOM 600 N N . GLY A 1 79 ? 2.546 -14.878 -0.739 1.00 96.75 79 GLY A N 1
ATOM 601 C CA . GLY A 1 79 ? 1.236 -15.532 -0.760 1.00 96.75 79 GLY A CA 1
ATOM 602 C C . GLY A 1 79 ? 0.218 -14.769 -1.611 1.00 96.75 79 GLY A C 1
ATOM 603 O O . GLY A 1 79 ? 0.483 -14.450 -2.770 1.00 96.75 79 GLY A O 1
ATOM 604 N N . ASP A 1 80 ? -0.936 -14.437 -1.028 1.00 96.56 80 ASP A N 1
ATOM 605 C CA . ASP A 1 80 ? -2.024 -13.761 -1.744 1.00 96.56 80 ASP A CA 1
ATOM 606 C C . ASP A 1 80 ? -1.613 -12.390 -2.294 1.00 96.56 80 ASP A C 1
ATOM 608 O O . ASP A 1 80 ? -2.097 -11.978 -3.350 1.00 96.56 80 ASP A O 1
ATOM 612 N N . ALA A 1 81 ? -0.724 -11.673 -1.600 1.00 98.00 81 ALA A N 1
ATOM 613 C CA . ALA A 1 81 ? -0.252 -10.372 -2.060 1.00 98.00 81 ALA A CA 1
ATOM 614 C C . ALA A 1 81 ? 0.724 -10.462 -3.230 1.00 98.00 81 ALA A C 1
ATOM 616 O O . ALA A 1 81 ? 0.652 -9.645 -4.148 1.00 98.00 81 ALA A O 1
ATOM 617 N N . GLU A 1 82 ? 1.584 -11.475 -3.233 1.00 98.12 82 GLU A N 1
ATOM 618 C CA . GLU A 1 82 ? 2.461 -11.769 -4.364 1.00 98.12 82 GLU A CA 1
ATOM 619 C C . GLU A 1 82 ? 1.637 -12.154 -5.601 1.00 98.12 82 GLU A C 1
ATOM 621 O O . GLU A 1 82 ? 1.802 -11.562 -6.670 1.00 98.12 82 GLU A O 1
ATOM 626 N N . TYR A 1 83 ? 0.669 -13.064 -5.434 1.00 97.81 83 TYR A N 1
ATOM 627 C CA . TYR A 1 83 ? -0.231 -13.487 -6.510 1.00 97.81 83 TYR A CA 1
ATOM 628 C C . TYR A 1 83 ? -1.056 -12.320 -7.074 1.00 97.81 83 TYR A C 1
ATOM 630 O O . TYR A 1 83 ? -1.167 -12.145 -8.291 1.00 97.81 83 TYR A O 1
ATOM 638 N N . TRP A 1 84 ? -1.616 -11.482 -6.196 1.00 98.06 84 TRP A N 1
ATOM 639 C CA . TRP A 1 84 ? -2.349 -10.285 -6.605 1.00 98.06 84 TRP A CA 1
ATOM 640 C C . TRP A 1 84 ? -1.476 -9.332 -7.425 1.00 98.06 84 TRP A C 1
ATOM 642 O O . TRP A 1 84 ? -1.940 -8.824 -8.453 1.00 98.06 84 TRP A O 1
ATOM 652 N N . TRP A 1 85 ? -0.239 -9.081 -6.988 1.00 98.25 85 TRP A N 1
ATOM 653 C CA . TRP A 1 85 ? 0.648 -8.165 -7.692 1.00 98.25 85 TRP A CA 1
ATOM 654 C C . TRP A 1 85 ? 1.022 -8.700 -9.073 1.00 98.25 85 TRP A C 1
ATOM 656 O O . TRP A 1 85 ? 0.889 -7.953 -10.036 1.00 98.25 85 TRP A O 1
ATOM 666 N N . GLY A 1 86 ? 1.371 -9.986 -9.192 1.00 97.88 86 GLY A N 1
ATOM 667 C CA . GLY A 1 86 ? 1.702 -10.603 -10.482 1.00 97.88 86 GLY A CA 1
ATOM 668 C C . GLY A 1 86 ? 0.577 -10.481 -11.517 1.00 97.88 86 GLY A C 1
ATOM 669 O O . GLY A 1 86 ? 0.812 -10.104 -12.665 1.00 97.88 86 GLY A O 1
ATOM 670 N N . ASN A 1 87 ? -0.674 -10.704 -11.102 1.00 97.88 87 ASN A N 1
ATOM 671 C CA . ASN A 1 87 ? -1.829 -10.494 -11.981 1.00 97.88 87 ASN A CA 1
ATOM 672 C C . ASN A 1 87 ? -2.039 -9.011 -12.315 1.00 97.88 87 ASN A C 1
ATOM 674 O O . ASN A 1 87 ? -2.375 -8.656 -13.443 1.00 97.88 87 ASN A O 1
ATOM 678 N N . THR A 1 88 ? -1.855 -8.131 -11.332 1.00 97.81 88 THR A N 1
ATOM 679 C CA . THR A 1 88 ? -2.059 -6.690 -11.501 1.00 97.81 88 THR A CA 1
ATOM 680 C C . THR A 1 88 ? -1.029 -6.085 -12.450 1.00 97.81 88 THR A C 1
ATOM 682 O O . THR A 1 88 ? -1.407 -5.290 -13.307 1.00 97.81 88 THR A O 1
ATOM 685 N N . SER A 1 89 ? 0.243 -6.473 -12.339 1.00 96.56 89 SER A N 1
ATOM 686 C CA . SER A 1 89 ? 1.311 -6.002 -13.221 1.00 96.56 89 SER A CA 1
ATOM 687 C C . SER A 1 89 ? 1.104 -6.464 -14.662 1.00 96.56 89 SER A C 1
ATOM 689 O O . SER A 1 89 ? 1.310 -5.674 -15.577 1.00 96.56 89 SER A O 1
ATOM 691 N N . LEU A 1 90 ? 0.604 -7.688 -14.874 1.00 97.50 90 LEU A N 1
ATOM 692 C CA . LEU A 1 90 ? 0.246 -8.173 -16.211 1.00 97.50 90 LEU A CA 1
ATOM 693 C C . LEU A 1 90 ? -0.891 -7.346 -16.830 1.00 97.50 90 LEU A C 1
ATOM 695 O O . LEU A 1 90 ? -0.861 -7.015 -18.013 1.00 97.50 90 LEU A O 1
ATOM 699 N N . MET A 1 91 ? -1.898 -6.981 -16.031 1.00 97.06 91 MET A N 1
ATOM 700 C CA . MET A 1 91 ? -2.984 -6.117 -16.504 1.00 97.06 91 MET A CA 1
ATOM 701 C C . MET A 1 91 ? -2.504 -4.695 -16.804 1.00 97.06 91 MET A C 1
ATOM 703 O O . MET A 1 91 ? -2.991 -4.096 -17.755 1.00 97.06 91 MET A O 1
ATOM 707 N N . MET A 1 92 ? -1.549 -4.170 -16.030 1.00 96.75 92 MET A N 1
ATOM 708 C CA . MET A 1 92 ? -0.924 -2.871 -16.306 1.00 96.75 92 MET A CA 1
ATOM 709 C C . MET A 1 92 ? -0.181 -2.883 -17.639 1.00 96.75 92 MET A C 1
ATOM 711 O O . MET A 1 92 ? -0.358 -1.975 -18.444 1.00 96.75 92 MET A O 1
ATOM 715 N N . GLU A 1 93 ? 0.597 -3.934 -17.894 1.00 95.31 93 GLU A N 1
ATOM 716 C CA . GLU A 1 93 ? 1.302 -4.113 -19.162 1.00 95.31 93 GLU A CA 1
ATOM 717 C C . GLU A 1 93 ? 0.321 -4.171 -20.341 1.00 95.31 93 GLU A C 1
ATOM 719 O O . GLU A 1 93 ? 0.481 -3.438 -21.316 1.00 95.31 93 GLU A O 1
ATOM 724 N N . ALA A 1 94 ? -0.753 -4.959 -20.218 1.00 96.62 94 ALA A N 1
ATOM 725 C CA . ALA A 1 94 ? -1.797 -5.055 -21.239 1.00 96.62 94 ALA A CA 1
ATOM 726 C C . ALA A 1 94 ? -2.515 -3.718 -21.507 1.00 96.62 94 ALA A C 1
ATOM 728 O O . ALA A 1 94 ? -3.005 -3.496 -22.614 1.00 96.62 94 ALA A O 1
ATOM 729 N N . SER A 1 95 ? -2.585 -2.827 -20.512 1.00 96.19 95 SER A N 1
ATOM 730 C CA . SER A 1 95 ? -3.193 -1.499 -20.637 1.00 96.19 95 SER A CA 1
ATOM 731 C C . SER A 1 95 ? -2.193 -0.379 -20.940 1.00 96.19 95 SER A C 1
ATOM 733 O O . SER A 1 95 ? -2.584 0.785 -20.888 1.00 96.19 95 SER A O 1
ATOM 735 N N . TYR A 1 96 ? -0.924 -0.697 -21.223 1.00 95.38 96 TYR A N 1
ATOM 736 C CA . TYR A 1 96 ? 0.159 0.284 -21.392 1.00 95.38 96 TYR A CA 1
ATOM 737 C C . TYR A 1 96 ? 0.310 1.243 -20.194 1.00 95.38 96 TYR A C 1
ATOM 739 O O . TYR A 1 96 ? 0.696 2.401 -20.347 1.00 95.38 96 TYR A O 1
ATOM 747 N N . GLU A 1 97 ? -0.013 0.776 -18.986 1.00 95.44 97 GLU A N 1
ATOM 748 C CA . GLU A 1 97 ? 0.172 1.531 -17.750 1.00 95.44 97 GLU A CA 1
ATOM 749 C C . GLU A 1 97 ? 1.575 1.277 -17.186 1.00 95.44 97 GLU A C 1
ATOM 751 O O . GLU A 1 97 ? 1.970 0.137 -16.941 1.00 95.44 97 GLU A O 1
ATOM 756 N N . GLU A 1 98 ? 2.326 2.346 -16.928 1.00 94.69 98 GLU A N 1
ATOM 757 C CA . GLU A 1 98 ? 3.687 2.242 -16.404 1.00 94.69 98 GLU A CA 1
ATOM 758 C C . GLU A 1 98 ? 3.734 1.698 -14.968 1.00 94.69 98 GLU A C 1
ATOM 760 O O . GLU A 1 98 ? 2.954 2.088 -14.089 1.00 94.69 98 GLU A O 1
ATOM 765 N N . VAL A 1 99 ? 4.722 0.843 -14.695 1.00 95.38 99 VAL A N 1
ATOM 766 C CA . VAL A 1 99 ? 4.996 0.308 -13.355 1.00 95.38 99 VAL A CA 1
ATOM 767 C C . VAL A 1 99 ? 5.841 1.308 -12.563 1.00 95.38 99 VAL A C 1
ATOM 769 O O . VAL A 1 99 ? 7.049 1.161 -12.412 1.00 95.38 99 VAL A O 1
ATOM 772 N N . THR A 1 100 ? 5.186 2.350 -12.053 1.00 96.31 100 THR A N 1
ATOM 773 C CA . THR A 1 100 ? 5.798 3.367 -11.183 1.00 96.31 100 THR A CA 1
ATOM 774 C C . THR A 1 100 ? 5.455 3.130 -9.713 1.00 96.31 100 THR A C 1
ATOM 776 O O . THR A 1 100 ? 4.470 2.460 -9.379 1.00 96.31 100 THR A O 1
ATOM 779 N N . TRP A 1 101 ? 6.238 3.719 -8.801 1.00 95.88 101 TRP A N 1
ATOM 780 C CA . TRP A 1 101 ? 5.950 3.657 -7.364 1.00 95.88 101 TRP A CA 1
ATOM 781 C C . TRP A 1 101 ? 4.573 4.242 -7.015 1.00 95.88 101 TRP A C 1
ATOM 783 O O . TRP A 1 101 ? 3.860 3.711 -6.159 1.00 95.88 101 TRP A O 1
ATOM 793 N N . GLU A 1 102 ? 4.166 5.314 -7.696 1.00 94.75 102 GLU A N 1
ATOM 794 C CA . GLU A 1 102 ? 2.847 5.924 -7.515 1.00 94.75 102 GLU A CA 1
ATOM 795 C C . GLU A 1 102 ? 1.714 4.986 -7.954 1.00 94.75 102 GLU A C 1
ATOM 797 O O . GLU A 1 102 ? 0.765 4.777 -7.189 1.00 94.75 102 GLU A O 1
ATOM 802 N N . ASN A 1 103 ? 1.839 4.340 -9.117 1.00 95.06 103 ASN A N 1
ATOM 803 C CA . ASN A 1 103 ? 0.840 3.382 -9.595 1.00 95.06 103 ASN A CA 1
ATOM 804 C C . ASN A 1 103 ? 0.757 2.140 -8.704 1.00 95.06 103 ASN A C 1
ATOM 806 O O . ASN A 1 103 ? -0.348 1.696 -8.374 1.00 95.06 103 ASN A O 1
ATOM 810 N N . PHE A 1 104 ? 1.901 1.632 -8.231 1.00 96.75 104 PHE A N 1
ATOM 811 C CA . PHE A 1 104 ? 1.941 0.561 -7.236 1.00 96.75 104 PHE A CA 1
ATOM 812 C C . PHE A 1 104 ? 1.163 0.947 -5.971 1.00 96.75 104 PHE A C 1
ATOM 814 O O . PHE A 1 104 ? 0.230 0.241 -5.588 1.00 96.75 104 PHE A O 1
ATOM 821 N N . LYS A 1 105 ? 1.479 2.093 -5.347 1.00 95.00 105 LYS A N 1
ATOM 822 C CA . LYS A 1 105 ? 0.785 2.569 -4.135 1.00 95.00 105 LYS A CA 1
ATOM 823 C C . LYS A 1 105 ? -0.717 2.701 -4.348 1.00 95.00 105 LYS A C 1
ATOM 825 O O . LYS A 1 105 ? -1.493 2.274 -3.494 1.00 95.00 105 LYS A O 1
ATOM 830 N N . ARG A 1 106 ? -1.125 3.290 -5.475 1.00 93.38 106 ARG A N 1
ATOM 831 C CA . ARG A 1 106 ? -2.532 3.495 -5.830 1.00 93.38 106 ARG A CA 1
ATOM 832 C C . ARG A 1 106 ? -3.280 2.165 -5.893 1.00 93.38 106 ARG A C 1
ATOM 834 O O . ARG A 1 106 ? -4.304 2.010 -5.228 1.00 93.38 106 ARG A O 1
ATOM 841 N N . LYS A 1 107 ? -2.751 1.187 -6.635 1.00 95.56 107 LYS A N 1
ATOM 842 C CA . LYS A 1 107 ? -3.369 -0.141 -6.785 1.00 95.56 107 LYS A CA 1
ATOM 843 C C . LYS A 1 107 ? -3.322 -0.950 -5.487 1.00 95.56 107 LYS A C 1
ATOM 845 O O . LYS A 1 107 ? -4.323 -1.563 -5.122 1.00 95.56 107 LYS A O 1
ATOM 850 N N . PHE A 1 108 ? -2.213 -0.891 -4.752 1.00 96.06 108 PHE A N 1
ATOM 851 C CA . PHE A 1 108 ? -2.057 -1.541 -3.449 1.00 96.06 108 PHE A CA 1
ATOM 852 C C . PHE A 1 108 ? -3.098 -1.044 -2.443 1.00 96.06 108 PHE A C 1
ATOM 854 O O . PHE A 1 108 ? -3.800 -1.840 -1.818 1.00 96.06 108 PHE A O 1
ATOM 861 N N . LEU A 1 109 ? -3.257 0.276 -2.322 1.00 92.44 109 LEU A N 1
ATOM 862 C CA . LEU A 1 109 ? -4.251 0.868 -1.430 1.00 92.44 109 LEU A CA 1
ATOM 863 C C . LEU A 1 109 ? -5.676 0.591 -1.905 1.00 92.44 109 LEU A C 1
ATOM 865 O O . LEU A 1 109 ? -6.535 0.337 -1.071 1.00 92.44 109 LEU A O 1
ATOM 869 N N . ALA A 1 110 ? -5.946 0.579 -3.211 1.00 92.25 110 ALA A N 1
ATOM 870 C CA . ALA A 1 110 ? -7.260 0.190 -3.721 1.00 92.25 110 ALA A CA 1
ATOM 871 C C . ALA A 1 110 ? -7.629 -1.254 -3.328 1.00 92.25 110 ALA A C 1
ATOM 873 O O . ALA A 1 110 ? -8.774 -1.511 -2.957 1.00 92.25 110 ALA A O 1
ATOM 874 N N . LYS A 1 111 ? -6.659 -2.178 -3.354 1.00 95.00 111 LYS A N 1
ATOM 875 C CA . LYS A 1 111 ? -6.853 -3.589 -2.995 1.00 95.00 111 LYS A CA 1
ATOM 876 C C . LYS A 1 111 ? -6.996 -3.811 -1.488 1.00 95.00 111 LYS A C 1
ATOM 878 O O . LYS A 1 111 ? -7.945 -4.464 -1.061 1.00 95.00 111 LYS A O 1
ATOM 883 N N . TYR A 1 112 ? -6.048 -3.315 -0.695 1.00 94.69 112 TYR A N 1
ATOM 884 C CA . TYR A 1 112 ? -5.929 -3.666 0.728 1.00 94.69 112 TYR A CA 1
ATOM 885 C C . TYR A 1 112 ? -6.503 -2.619 1.680 1.00 94.69 112 TYR A C 1
ATOM 887 O O . TYR A 1 112 ? -6.752 -2.912 2.849 1.00 94.69 112 TYR A O 1
ATOM 895 N N . PHE A 1 113 ? -6.757 -1.409 1.186 1.00 90.44 113 PHE A N 1
ATOM 896 C CA . PHE A 1 113 ? -7.418 -0.347 1.930 1.00 90.44 113 PHE A CA 1
ATOM 897 C C . PHE A 1 113 ? -8.509 0.327 1.079 1.00 90.44 113 PHE A C 1
ATOM 899 O O . PHE A 1 113 ? -8.422 1.527 0.790 1.00 90.44 113 PHE A O 1
ATOM 906 N N . PRO A 1 114 ? -9.546 -0.432 0.674 1.00 89.75 114 PRO A N 1
ATOM 907 C CA . PRO A 1 114 ? -10.573 0.055 -0.239 1.00 89.75 114 PRO A CA 1
ATOM 908 C C . PRO A 1 114 ? -11.344 1.242 0.344 1.00 89.75 114 PRO A C 1
ATOM 910 O O . PRO A 1 114 ? -11.392 1.440 1.562 1.00 89.75 114 PRO A O 1
ATOM 913 N N . LYS A 1 115 ? -12.002 2.007 -0.534 1.00 84.19 115 LYS A N 1
ATOM 914 C CA . LYS A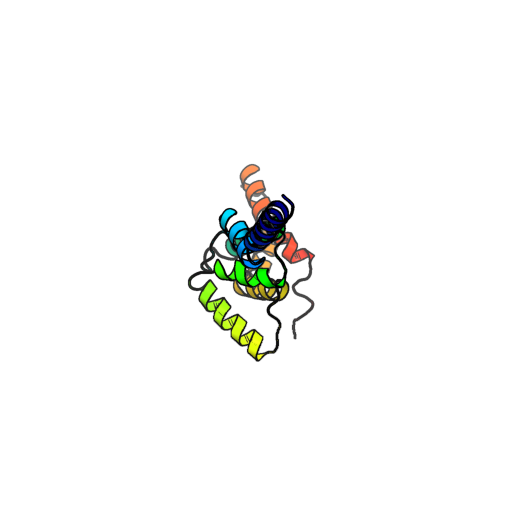 1 115 ? -12.812 3.177 -0.164 1.00 84.19 115 LYS A CA 1
ATOM 915 C C . LYS A 1 115 ? -13.805 2.870 0.957 1.00 84.19 115 LYS A C 1
ATOM 917 O O . LYS A 1 115 ? -13.799 3.553 1.966 1.00 84.19 115 LYS A O 1
ATOM 922 N N . THR A 1 116 ? -14.547 1.772 0.852 1.00 87.31 116 THR A N 1
ATOM 923 C CA . THR A 1 116 ? -15.510 1.350 1.883 1.00 87.31 116 THR A CA 1
ATOM 924 C C . THR A 1 116 ? -14.881 1.182 3.269 1.00 87.31 116 THR A C 1
ATOM 926 O O . THR A 1 116 ? -15.490 1.524 4.281 1.00 87.31 116 THR A O 1
ATOM 929 N N . ALA A 1 117 ? -13.642 0.688 3.340 1.00 88.12 117 ALA A N 1
ATOM 930 C CA . ALA A 1 117 ? -12.913 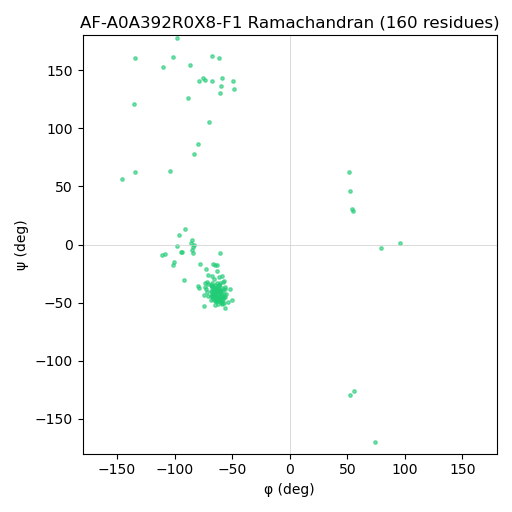0.600 4.597 1.00 88.12 117 ALA A CA 1
ATOM 931 C C . ALA A 1 117 ? -12.471 1.983 5.090 1.00 88.12 117 ALA A C 1
ATOM 933 O O . ALA A 1 117 ? -12.577 2.250 6.287 1.00 88.12 117 ALA A O 1
ATOM 934 N N . ARG A 1 118 ? -12.000 2.861 4.190 1.00 84.69 118 ARG A N 1
ATOM 935 C CA . ARG A 1 118 ? -11.664 4.257 4.518 1.00 84.69 118 ARG A CA 1
ATOM 936 C C . ARG A 1 118 ? -12.882 4.986 5.077 1.00 84.69 118 ARG A C 1
ATOM 938 O O . ARG A 1 118 ? -12.792 5.516 6.179 1.00 84.69 118 ARG A O 1
ATOM 945 N N . ASP A 1 119 ? -14.016 4.919 4.392 1.00 85.56 119 ASP A N 1
ATOM 946 C CA . ASP A 1 119 ? -15.273 5.548 4.801 1.00 85.56 119 ASP A CA 1
ATOM 947 C C . ASP A 1 119 ? -15.691 5.069 6.193 1.00 85.56 119 ASP A C 1
ATOM 949 O O . ASP A 1 119 ? -15.964 5.880 7.076 1.00 85.56 119 ASP A O 1
ATOM 953 N N . ARG A 1 120 ? -15.610 3.755 6.451 1.00 88.06 120 ARG A N 1
ATOM 954 C CA . ARG A 1 120 ? -15.897 3.187 7.775 1.00 88.06 120 ARG A CA 1
ATOM 955 C C . ARG A 1 120 ? -14.995 3.757 8.873 1.00 88.06 120 ARG A C 1
ATOM 957 O O . ARG A 1 120 ? -15.489 4.066 9.954 1.00 88.06 120 ARG A O 1
ATOM 964 N N . TYR A 1 121 ? -13.690 3.895 8.628 1.00 86.81 121 TYR A N 1
ATOM 965 C CA . TYR A 1 121 ? -12.783 4.515 9.604 1.00 86.81 121 TYR A CA 1
ATOM 966 C C . TYR A 1 121 ? -13.068 6.008 9.796 1.00 86.81 121 TYR A C 1
ATOM 968 O O . TYR A 1 121 ? -12.942 6.505 10.915 1.00 86.81 121 TYR A O 1
ATOM 976 N N . GLY A 1 122 ? -13.460 6.711 8.732 1.00 85.12 122 GLY A N 1
ATOM 977 C CA . GLY A 1 122 ? -13.863 8.114 8.792 1.00 85.12 122 GLY A CA 1
ATOM 978 C C . GLY A 1 122 ? -15.109 8.297 9.652 1.00 85.12 122 GLY A C 1
ATOM 979 O O . GLY A 1 122 ? -15.111 9.104 10.580 1.00 85.12 122 GLY A O 1
ATOM 980 N N . GLU A 1 123 ? -16.136 7.482 9.423 1.00 87.75 123 GLU A N 1
ATOM 981 C CA . GLU A 1 123 ? -17.335 7.469 10.256 1.00 87.75 123 GLU A CA 1
ATOM 982 C C . GLU A 1 123 ? -17.034 7.112 11.712 1.00 87.75 123 GLU A C 1
ATOM 984 O O . GLU A 1 123 ? -17.557 7.761 12.617 1.00 87.75 123 GLU A O 1
ATOM 989 N N . GLU A 1 124 ? -16.199 6.097 11.956 1.00 90.06 124 GLU A N 1
ATOM 990 C CA . GLU A 1 124 ? -15.820 5.706 13.315 1.00 90.06 124 GLU A CA 1
ATOM 991 C C . GLU A 1 124 ? -15.093 6.844 14.037 1.00 90.06 124 GLU A C 1
ATOM 993 O O . GLU A 1 124 ? -15.332 7.067 15.223 1.00 90.06 124 GLU A O 1
ATOM 998 N N . PHE A 1 125 ? -14.243 7.590 13.327 1.00 89.00 125 PHE A N 1
ATOM 999 C CA . PHE A 1 125 ? -13.563 8.762 13.867 1.00 89.00 125 PHE A CA 1
ATOM 1000 C C . PHE A 1 125 ? -14.536 9.902 14.182 1.00 89.00 125 PHE A C 1
ATOM 1002 O O . PHE A 1 125 ? -14.481 10.455 15.276 1.00 89.00 125 PHE A O 1
ATOM 1009 N N . LEU A 1 126 ? -15.454 10.228 13.267 1.00 88.00 126 LEU A N 1
ATOM 1010 C CA . LEU A 1 126 ? -16.442 11.297 13.466 1.00 88.00 126 LEU A CA 1
ATOM 1011 C C . LEU A 1 126 ? -17.427 10.985 14.599 1.00 88.00 126 LEU A C 1
ATOM 1013 O O . LEU A 1 126 ? -17.839 11.883 15.328 1.00 88.00 126 LEU A O 1
ATOM 1017 N N . LYS A 1 127 ? -17.793 9.710 14.762 1.00 90.88 127 LYS A N 1
ATOM 1018 C CA . LYS A 1 127 ? -18.681 9.234 15.832 1.00 90.88 127 LYS A CA 1
ATOM 1019 C C . LYS A 1 127 ? -17.929 8.963 17.143 1.00 90.88 127 LYS A C 1
ATOM 1021 O O . LYS A 1 127 ? -18.554 8.562 18.127 1.00 90.88 127 LYS A O 1
ATOM 1026 N N . LEU A 1 128 ? -16.604 9.138 17.183 1.00 92.19 128 LEU A N 1
ATOM 1027 C CA . LEU A 1 128 ? -15.802 8.838 18.364 1.00 92.19 128 LEU A CA 1
ATOM 1028 C C . LEU A 1 128 ? -16.087 9.851 19.480 1.00 92.19 128 LEU A C 1
ATOM 1030 O O . LEU A 1 128 ? -15.583 10.969 19.483 1.00 92.19 128 LEU A O 1
ATOM 1034 N N . THR A 1 129 ? -16.834 9.413 20.487 1.00 92.94 129 THR A N 1
ATOM 1035 C CA . THR A 1 129 ? -17.002 10.123 21.762 1.00 92.94 129 THR A CA 1
ATOM 1036 C C . THR A 1 129 ? -16.294 9.367 22.880 1.00 92.94 129 THR A C 1
ATOM 1038 O O . THR A 1 129 ? -16.183 8.142 22.806 1.00 92.94 129 THR A O 1
ATOM 1041 N N . GLN A 1 130 ? -15.857 10.055 23.940 1.00 92.81 130 GLN A N 1
ATOM 1042 C CA . GLN A 1 130 ? -15.273 9.379 25.105 1.00 92.81 130 GLN A CA 1
ATOM 1043 C C . GLN A 1 130 ? -16.249 8.366 25.721 1.00 92.81 130 GLN A C 1
ATOM 1045 O O . GLN A 1 130 ? -15.862 7.228 25.987 1.00 92.81 130 GLN A O 1
ATOM 1050 N N . GLY A 1 131 ? -17.520 8.746 25.892 1.00 92.62 131 GLY A N 1
ATOM 1051 C CA . GLY A 1 131 ? -18.535 7.880 26.492 1.00 92.62 131 GLY A CA 1
ATOM 1052 C C . GLY A 1 131 ? -18.074 7.332 27.848 1.00 92.62 131 GLY A C 1
ATOM 1053 O O . GLY A 1 131 ? -17.604 8.086 28.695 1.00 92.62 131 GLY A O 1
ATOM 1054 N N . GLY A 1 132 ? -18.169 6.011 28.026 1.00 93.56 132 GLY A N 1
ATOM 1055 C CA . GLY A 1 132 ? -17.680 5.300 29.215 1.00 93.56 132 GLY A CA 1
ATOM 1056 C C . GLY A 1 132 ? -16.194 4.912 29.187 1.00 93.56 132 GLY A C 1
ATOM 1057 O O . GLY A 1 132 ? -15.736 4.219 30.094 1.00 93.56 132 GLY A O 1
ATOM 1058 N N . LEU A 1 133 ? -15.429 5.298 28.158 1.00 94.06 133 LEU A N 1
ATOM 1059 C CA . LEU A 1 133 ? -13.993 5.016 28.105 1.00 94.06 133 LEU A CA 1
ATOM 1060 C C . LEU A 1 133 ? -13.234 5.922 29.079 1.00 94.06 133 LEU A C 1
ATOM 1062 O O . LEU A 1 133 ? -13.494 7.124 29.189 1.00 94.06 133 LEU A O 1
ATOM 1066 N N . ASN A 1 134 ? -12.215 5.364 29.732 1.00 96.25 134 ASN A N 1
ATOM 1067 C CA . ASN A 1 134 ? -11.235 6.202 30.411 1.00 96.25 134 ASN A CA 1
ATOM 1068 C C . ASN A 1 134 ? -10.417 7.012 29.385 1.00 96.25 134 ASN A C 1
ATOM 1070 O O . ASN A 1 134 ? -10.370 6.693 28.191 1.00 96.25 134 ASN A O 1
ATOM 1074 N N . VAL A 1 135 ? -9.763 8.069 29.866 1.00 95.94 135 VAL A N 1
ATOM 1075 C CA . VAL A 1 135 ? -9.027 9.017 29.016 1.00 95.94 135 VAL A CA 1
ATOM 1076 C C . VAL A 1 135 ? -7.936 8.321 28.197 1.00 95.94 135 VAL A C 1
ATOM 1078 O O . VAL A 1 135 ? -7.765 8.626 27.019 1.00 95.94 135 VAL 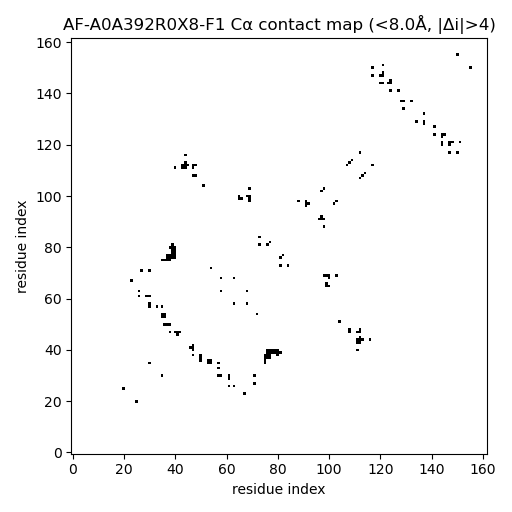A O 1
ATOM 1081 N N . GLU A 1 136 ? -7.229 7.349 28.778 1.00 96.56 136 GLU A N 1
ATOM 1082 C CA . GLU A 1 136 ? -6.153 6.626 28.094 1.00 96.56 136 GLU A CA 1
ATOM 1083 C C . GLU A 1 136 ? -6.685 5.763 26.938 1.00 96.56 136 GLU A C 1
ATOM 1085 O O . GLU A 1 136 ? -6.137 5.782 25.833 1.00 96.56 136 GLU A O 1
ATOM 1090 N N . ALA A 1 137 ? -7.773 5.027 27.168 1.00 94.19 137 ALA A N 1
ATOM 1091 C CA . ALA A 1 137 ? -8.415 4.188 26.165 1.00 94.19 137 ALA A CA 1
ATOM 1092 C C . ALA A 1 137 ? -8.993 5.031 25.022 1.00 94.19 137 ALA A C 1
ATOM 1094 O O . ALA A 1 137 ? -8.792 4.703 23.849 1.00 94.19 137 ALA A O 1
ATOM 1095 N N . TYR A 1 138 ? -9.641 6.153 25.350 1.00 95.25 138 TYR A N 1
ATOM 1096 C CA . TYR A 1 138 ? -10.109 7.111 24.354 1.00 95.25 138 TYR A CA 1
ATOM 1097 C C . TYR A 1 138 ? -8.948 7.680 23.530 1.00 95.25 138 TYR A C 1
ATOM 1099 O O . TYR A 1 138 ? -8.992 7.636 22.302 1.00 95.25 138 TYR A O 1
ATOM 1107 N N . ALA A 1 139 ? -7.873 8.138 24.178 1.00 93.69 139 ALA A N 1
ATOM 1108 C CA . ALA A 1 139 ? -6.706 8.694 23.497 1.00 93.69 139 ALA A CA 1
ATOM 1109 C C . ALA A 1 139 ? -6.033 7.669 22.568 1.00 93.69 139 ALA A C 1
ATOM 1111 O O . ALA A 1 139 ? -5.667 8.004 21.437 1.00 93.69 139 ALA A O 1
ATOM 1112 N N . LYS A 1 140 ? -5.915 6.403 22.997 1.00 93.12 140 LYS A N 1
ATOM 1113 C CA . LYS A 1 140 ? -5.424 5.305 22.147 1.00 93.12 140 LYS A CA 1
ATOM 1114 C C . LYS A 1 140 ? -6.312 5.113 20.919 1.00 93.12 140 LYS A C 1
ATOM 1116 O O . LYS A 1 140 ? -5.787 5.010 19.809 1.00 93.12 140 LYS A O 1
ATOM 1121 N N . LYS A 1 141 ? -7.639 5.109 21.093 1.00 90.50 141 LYS A N 1
ATOM 1122 C CA . LYS A 1 141 ? -8.592 4.943 19.988 1.00 90.50 141 LYS A CA 1
ATOM 1123 C C . LYS A 1 141 ? -8.560 6.129 19.020 1.00 90.50 141 LYS A C 1
ATOM 1125 O O . LYS A 1 141 ? -8.436 5.920 17.815 1.00 90.50 141 LYS A O 1
ATOM 1130 N N . PHE A 1 142 ? -8.547 7.354 19.542 1.00 91.12 142 PHE A N 1
ATOM 1131 C CA . PHE A 1 142 ? -8.403 8.581 18.758 1.00 91.12 142 PHE A CA 1
ATOM 1132 C C . PHE A 1 142 ? -7.119 8.563 17.925 1.00 91.12 142 PHE A C 1
ATOM 1134 O O . PHE A 1 142 ? -7.171 8.736 16.711 1.00 91.12 142 PHE A O 1
ATOM 1141 N N . LYS A 1 143 ? -5.969 8.263 18.546 1.00 89.62 143 LYS A N 1
ATOM 1142 C CA . LYS A 1 143 ? -4.675 8.147 17.853 1.00 89.62 143 LYS A CA 1
ATOM 1143 C C . LYS A 1 143 ? -4.672 7.031 16.806 1.00 89.62 143 LYS A C 1
ATOM 1145 O O . LYS A 1 143 ? -4.002 7.131 15.780 1.00 89.62 143 LYS A O 1
ATOM 1150 N N . SER A 1 144 ? -5.382 5.934 17.067 1.00 87.69 144 SER A N 1
ATOM 1151 C CA . SER A 1 144 ? -5.500 4.844 16.105 1.00 87.69 144 SER A CA 1
ATOM 1152 C C . SER A 1 144 ? -6.265 5.265 14.860 1.00 87.69 144 SER A C 1
ATOM 1154 O O . SER A 1 144 ? -5.818 4.951 13.768 1.00 87.69 144 SER A O 1
ATOM 1156 N N . LEU A 1 145 ? -7.368 5.991 15.011 1.00 87.06 145 LEU A N 1
ATOM 1157 C CA . LEU A 1 145 ? -8.210 6.409 13.893 1.00 87.06 145 LEU A CA 1
ATOM 1158 C C . LEU A 1 145 ? -7.640 7.627 13.149 1.00 87.06 145 LEU A C 1
ATOM 1160 O O . LEU A 1 145 ? -7.685 7.675 11.921 1.00 87.06 145 LEU A O 1
ATOM 1164 N N . SER A 1 146 ? -7.006 8.563 13.863 1.00 85.44 146 SER A N 1
ATOM 1165 C CA . SER A 1 146 ? -6.429 9.775 13.267 1.00 85.44 146 SER A CA 1
ATOM 1166 C C . SER A 1 146 ? -5.305 9.493 12.265 1.00 85.44 146 SER A C 1
ATOM 1168 O O . SER A 1 146 ? -5.069 10.300 11.367 1.00 85.44 146 SER A O 1
ATOM 1170 N N . ARG A 1 147 ? -4.642 8.329 12.342 1.00 82.31 147 ARG A N 1
ATOM 1171 C CA . ARG A 1 147 ? -3.604 7.929 11.371 1.00 82.31 147 ARG A CA 1
ATOM 1172 C C . ARG A 1 147 ? -4.126 7.861 9.933 1.00 82.31 147 ARG A C 1
ATOM 1174 O O . ARG A 1 147 ? -3.359 8.051 8.993 1.00 82.31 147 ARG A O 1
ATOM 1181 N N . PHE A 1 148 ? -5.423 7.609 9.765 1.00 78.25 148 PHE A N 1
ATOM 1182 C CA . PHE A 1 148 ? -6.056 7.494 8.456 1.00 78.25 148 PHE A CA 1
ATOM 1183 C C . PHE A 1 148 ? -6.478 8.849 7.881 1.00 78.25 148 PHE A C 1
ATOM 1185 O O . PHE A 1 148 ? -6.854 8.917 6.716 1.00 78.25 148 PHE A O 1
ATOM 1192 N N . PHE A 1 149 ? -6.324 9.940 8.642 1.00 70.81 149 PHE A N 1
ATOM 1193 C CA . PHE A 1 149 ? -6.732 11.283 8.228 1.00 70.81 149 PHE A CA 1
ATOM 1194 C C . PHE A 1 149 ? -6.078 11.763 6.931 1.00 70.81 149 PHE A C 1
ATOM 1196 O O . PHE A 1 149 ? -6.710 12.449 6.132 1.00 70.81 149 PHE A O 1
ATOM 1203 N N . ARG A 1 150 ? -4.838 11.334 6.665 1.00 73.12 150 ARG A N 1
ATOM 1204 C CA . ARG A 1 150 ? -4.144 11.638 5.403 1.00 73.12 150 ARG A CA 1
ATOM 1205 C C . ARG A 1 150 ? -4.909 11.163 4.164 1.00 73.12 150 ARG A C 1
ATOM 1207 O O . ARG A 1 150 ? -4.861 11.818 3.136 1.00 73.12 150 ARG A O 1
ATOM 1214 N N . PHE A 1 151 ? -5.656 10.065 4.277 1.00 68.44 151 PHE A N 1
ATOM 1215 C CA . PHE A 1 151 ? -6.457 9.539 3.174 1.00 68.44 151 PHE A CA 1
ATOM 1216 C C . PHE A 1 151 ? -7.766 10.308 2.966 1.00 68.44 151 PHE A C 1
ATOM 1218 O O . PHE A 1 151 ? -8.351 10.193 1.896 1.00 68.44 151 PHE A O 1
ATOM 1225 N N . PHE A 1 152 ? -8.203 11.096 3.956 1.00 62.78 152 PHE A N 1
ATOM 1226 C CA . PHE A 1 152 ? -9.380 11.966 3.858 1.00 62.78 152 PHE A CA 1
ATOM 1227 C C . PHE A 1 152 ? -9.025 13.384 3.392 1.00 62.78 152 PHE A C 1
ATOM 1229 O O . PHE A 1 152 ? -9.837 14.030 2.745 1.00 62.78 152 PHE A O 1
ATOM 1236 N N . ARG A 1 153 ? -7.817 13.876 3.711 1.00 54.88 153 ARG A N 1
ATOM 1237 C CA . ARG A 1 153 ? -7.380 15.242 3.376 1.00 54.88 153 ARG A CA 1
ATOM 1238 C C . ARG A 1 153 ? -6.941 15.404 1.921 1.00 54.88 153 ARG A C 1
ATOM 1240 O O . ARG A 1 153 ? -7.179 16.451 1.334 1.00 54.88 153 ARG A O 1
ATOM 1247 N N . ASP A 1 154 ? -6.284 14.395 1.358 1.00 51.25 154 ASP A N 1
ATOM 1248 C CA . ASP A 1 154 ? -5.571 14.545 0.085 1.00 51.25 154 ASP A CA 1
ATOM 1249 C C . ASP A 1 154 ? -6.441 14.208 -1.148 1.00 51.25 154 ASP A C 1
ATOM 1251 O O . ASP A 1 154 ? -5.904 14.045 -2.237 1.00 51.25 154 ASP A O 1
ATOM 1255 N N . GLY A 1 155 ? -7.770 14.081 -1.002 1.00 51.38 155 GLY A N 1
ATOM 1256 C CA . GLY A 1 155 ? -8.687 13.951 -2.147 1.00 51.38 155 GLY A CA 1
ATOM 1257 C C . GLY A 1 155 ? -8.348 12.810 -3.115 1.00 51.38 155 GLY A C 1
ATOM 1258 O O . GLY A 1 155 ? -8.663 12.897 -4.297 1.00 51.38 155 GLY A O 1
ATOM 1259 N N . ILE A 1 156 ? -7.721 11.722 -2.638 1.00 51.06 156 ILE A N 1
ATOM 1260 C CA . ILE A 1 156 ? -7.327 10.560 -3.469 1.00 51.06 156 ILE A CA 1
ATOM 1261 C C . ILE A 1 156 ? -8.553 9.892 -4.137 1.00 51.06 156 ILE A C 1
ATOM 1263 O O . ILE A 1 156 ? -8.414 9.018 -4.988 1.00 51.06 156 ILE A O 1
ATOM 1267 N N . ASP A 1 157 ? -9.759 10.325 -3.779 1.00 50.81 157 ASP A N 1
ATOM 1268 C CA . ASP A 1 157 ? -11.027 9.837 -4.301 1.00 50.81 157 ASP A CA 1
ATOM 1269 C C . ASP A 1 157 ? -11.601 10.643 -5.487 1.00 50.81 157 ASP A C 1
ATOM 1271 O O . ASP A 1 157 ? -12.591 10.205 -6.063 1.00 50.81 157 ASP A O 1
ATOM 1275 N N . GLU A 1 158 ? -11.018 11.784 -5.890 1.00 47.66 158 GLU A N 1
ATOM 1276 C CA . GLU A 1 158 ? -11.719 12.713 -6.805 1.00 47.66 158 GLU A CA 1
ATOM 1277 C C . GLU A 1 158 ? -11.174 12.852 -8.236 1.00 47.66 158 GLU A C 1
ATOM 1279 O O . GLU A 1 158 ? -11.860 13.448 -9.060 1.00 47.66 158 GLU A O 1
ATOM 1284 N N . THR A 1 159 ? -10.008 12.306 -8.608 1.00 44.41 159 THR A N 1
ATOM 1285 C CA . THR A 1 159 ? -9.437 12.618 -9.948 1.00 44.41 159 THR A CA 1
ATOM 1286 C C . THR A 1 159 ? -9.480 11.492 -10.988 1.00 44.41 159 THR A C 1
ATOM 1288 O O . THR A 1 159 ? -9.226 11.768 -12.152 1.00 44.41 159 THR A O 1
ATOM 1291 N N . TYR A 1 160 ? -9.852 10.251 -10.647 1.00 41.88 160 TYR A N 1
ATOM 1292 C CA . TYR A 1 160 ? -9.922 9.154 -11.638 1.00 41.88 160 TYR A CA 1
ATOM 1293 C C . TYR A 1 160 ? -11.059 8.158 -11.361 1.00 41.88 160 TYR A C 1
ATOM 1295 O O . TYR A 1 160 ? -10.838 6.957 -11.214 1.00 41.88 160 TYR A O 1
ATOM 1303 N N . MET A 1 161 ? -12.286 8.676 -11.282 1.00 43.38 161 MET A N 1
ATOM 1304 C CA . MET A 1 161 ? -13.526 7.896 -11.396 1.00 43.38 161 MET A CA 1
ATOM 1305 C C . MET A 1 161 ? -14.151 8.116 -12.784 1.00 43.38 161 MET A C 1
ATOM 1307 O O . MET A 1 161 ? -15.242 8.670 -12.893 1.00 43.38 161 MET A O 1
ATOM 1311 N N . CYS A 1 162 ? -13.419 7.702 -13.822 1.00 37.41 162 CYS A N 1
ATOM 1312 C CA . CYS A 1 162 ? -13.907 7.297 -15.144 1.00 37.41 162 CYS A CA 1
ATOM 1313 C C . CYS A 1 162 ? -12.947 6.236 -15.687 1.00 37.41 162 CYS A C 1
ATOM 1315 O O . CYS A 1 162 ? -11.727 6.516 -15.690 1.00 37.41 162 CYS A O 1
#